Protein AF-A0A660XNX1-F1 (afdb_monomer_lite)

Foldseek 3Di:
DPDDDLVNLCVVVVHDFLLSLLLVLVLVVVQVVVCVVPNHDDQFQKEKEKLDDDSSLVNVCVRSNADCDPPQPTHHYYYHVVPDADDQKIWMWMDGPVVQWIKIKIFNRCLLPHDVVVVLLVVLVVCCVVPVVPHDPVSVVVSVVSGVVSSVCSNVCVCCVRGIDMDIDGSCVVCVVPHD

Sequence (180 aa):
MTEIRFDDVCAYLGHVCLCGAGGYRIATLVVDSLSKNYGLLERGEFVLVSSRDHTISGVIAYILGVSKRQDKEKSTYFIDNSIEAPRREYHYFIGSRETKTAFHVTYKKYNLIGHAAMDSLWKIEKQFDIDPASVHESDIKKYGKAMEKMVREVITGKRDSDLFEIKGVSYEDTFSKFIK

pLDDT: mean 90.93, std 8.98, range [49.53, 98.19]

Structure (mmCIF, N/CA/C/O backbone):
data_AF-A0A660XNX1-F1
#
_entry.id   AF-A0A660XNX1-F1
#
loop_
_atom_site.group_PDB
_atom_site.id
_atom_site.type_symbol
_atom_site.label_atom_id
_atom_site.label_alt_id
_atom_site.label_comp_id
_atom_site.label_asym_id
_atom_site.label_entity_id
_atom_site.label_seq_id
_atom_site.pdbx_PDB_ins_code
_atom_site.Cartn_x
_atom_site.Cartn_y
_atom_site.Cartn_z
_atom_site.occupancy
_atom_site.B_iso_or_equiv
_atom_site.auth_seq_id
_atom_site.auth_comp_id
_atom_site.auth_asym_id
_atom_site.auth_atom_id
_atom_site.pdbx_PDB_model_num
ATOM 1 N N . MET A 1 1 ? -20.851 -3.608 2.642 1.00 61.81 1 MET A N 1
ATOM 2 C CA . MET A 1 1 ? -19.949 -2.767 1.823 1.00 61.81 1 MET A CA 1
ATOM 3 C C . MET A 1 1 ? -19.865 -3.328 0.408 1.00 61.81 1 MET A C 1
ATOM 5 O O . MET A 1 1 ? -19.706 -4.535 0.274 1.00 61.81 1 MET A O 1
ATOM 9 N N . THR A 1 2 ? -19.984 -2.487 -0.627 1.00 65.50 2 THR A N 1
ATOM 10 C CA . THR A 1 2 ? -19.670 -2.894 -2.009 1.00 65.50 2 THR A CA 1
ATOM 11 C C . THR A 1 2 ? -18.190 -3.245 -2.086 1.00 65.50 2 THR A C 1
ATOM 13 O O . THR A 1 2 ? -17.347 -2.432 -1.708 1.00 65.50 2 THR A O 1
ATOM 16 N N . GLU A 1 3 ? -17.886 -4.463 -2.519 1.00 82.88 3 GLU A N 1
ATOM 17 C CA . GLU A 1 3 ? -16.51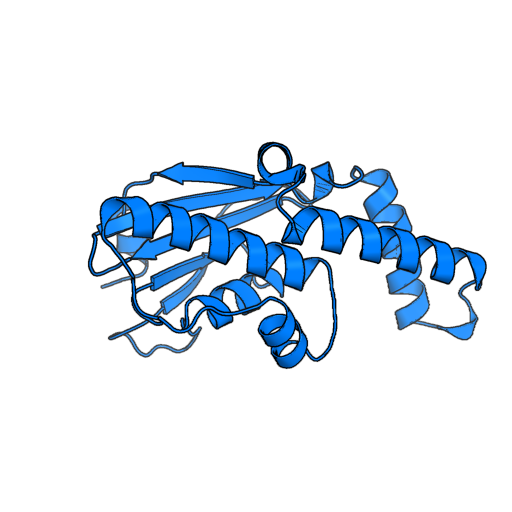7 -4.938 -2.689 1.00 82.88 3 GLU A CA 1
ATOM 18 C C . GLU A 1 3 ? -15.784 -4.053 -3.708 1.00 82.88 3 GLU A C 1
ATOM 20 O O . GLU A 1 3 ? -16.208 -3.952 -4.858 1.00 82.88 3 GLU A O 1
ATOM 25 N N . ILE A 1 4 ? -14.702 -3.396 -3.280 1.00 90.12 4 ILE A N 1
ATOM 26 C CA . ILE A 1 4 ? -13.832 -2.628 -4.177 1.00 90.12 4 ILE A CA 1
ATOM 27 C C . ILE A 1 4 ? -12.878 -3.599 -4.861 1.00 90.12 4 ILE A C 1
ATOM 29 O O . ILE A 1 4 ? -12.133 -4.326 -4.200 1.00 90.12 4 ILE A O 1
ATOM 33 N N . ARG A 1 5 ? -12.877 -3.590 -6.190 1.00 94.88 5 ARG A N 1
ATOM 34 C CA . ARG A 1 5 ? -11.976 -4.388 -7.018 1.00 94.88 5 ARG A CA 1
ATOM 35 C C . ARG A 1 5 ? -10.711 -3.606 -7.337 1.00 94.88 5 ARG A C 1
ATOM 37 O O . ARG A 1 5 ? -10.662 -2.381 -7.244 1.00 94.88 5 ARG A O 1
ATOM 44 N N . PHE A 1 6 ? -9.664 -4.317 -7.749 1.00 96.00 6 PHE A N 1
ATOM 45 C CA . PHE A 1 6 ? -8.426 -3.653 -8.155 1.00 96.00 6 PHE A CA 1
ATOM 46 C C . PHE A 1 6 ? -8.629 -2.729 -9.370 1.00 96.00 6 PHE A C 1
ATOM 48 O O . PHE A 1 6 ? -8.018 -1.666 -9.430 1.00 96.00 6 PHE A O 1
ATOM 55 N N . ASP A 1 7 ? -9.548 -3.067 -10.278 1.00 96.38 7 ASP A N 1
ATOM 56 C CA . ASP A 1 7 ? -9.885 -2.217 -11.427 1.00 96.38 7 ASP A CA 1
ATOM 57 C C . ASP A 1 7 ? -10.446 -0.849 -11.002 1.00 96.38 7 ASP A C 1
ATOM 59 O O . ASP A 1 7 ? -10.136 0.160 -11.635 1.00 96.38 7 ASP A O 1
ATOM 63 N N . ASP A 1 8 ? -11.180 -0.778 -9.885 1.00 96.88 8 ASP A N 1
ATOM 64 C CA . ASP A 1 8 ? -11.667 0.491 -9.328 1.00 96.88 8 ASP A CA 1
ATOM 65 C C . ASP A 1 8 ? -10.500 1.360 -8.831 1.00 96.88 8 ASP A C 1
ATOM 67 O O . ASP A 1 8 ? -10.490 2.579 -9.009 1.00 96.88 8 ASP A O 1
ATOM 71 N N . VAL A 1 9 ? -9.469 0.733 -8.250 1.00 97.00 9 VAL A N 1
ATOM 72 C CA . VAL A 1 9 ? -8.229 1.417 -7.849 1.00 97.00 9 VAL A CA 1
ATOM 73 C C . VAL A 1 9 ? -7.483 1.940 -9.073 1.00 97.00 9 VAL A C 1
ATOM 75 O O . VAL A 1 9 ? -6.988 3.067 -9.054 1.00 97.00 9 VAL A O 1
ATOM 78 N N . CYS A 1 10 ? -7.411 1.152 -10.145 1.00 96.56 10 CYS A N 1
ATOM 79 C CA . CYS A 1 10 ? -6.800 1.583 -11.399 1.00 96.56 10 CYS A CA 1
ATOM 80 C C . CYS A 1 10 ? -7.563 2.748 -12.032 1.00 96.56 10 CYS A C 1
ATOM 82 O O . CYS A 1 10 ? -6.929 3.698 -12.489 1.00 96.56 10 CYS A O 1
ATOM 84 N N . ALA A 1 11 ? -8.897 2.721 -12.005 1.00 96.88 11 ALA A N 1
ATOM 85 C CA . ALA A 1 11 ? -9.730 3.826 -12.466 1.00 96.88 11 ALA A CA 1
ATOM 86 C C . ALA A 1 11 ? -9.511 5.092 -11.622 1.00 96.88 11 ALA A C 1
ATOM 88 O O . ALA A 1 11 ? -9.338 6.175 -12.176 1.00 96.88 11 ALA A O 1
ATOM 89 N N . TYR A 1 12 ? -9.436 4.955 -10.294 1.00 95.75 12 TYR A N 1
ATOM 90 C CA . TYR A 1 12 ? -9.143 6.061 -9.380 1.00 95.75 12 TYR A CA 1
ATOM 91 C C . TYR A 1 12 ? -7.767 6.698 -9.637 1.00 95.75 12 TYR A C 1
ATOM 93 O O . TYR A 1 12 ? -7.638 7.920 -9.634 1.00 95.75 12 TYR A O 1
ATOM 101 N N . LEU A 1 13 ? -6.735 5.885 -9.872 1.00 95.62 13 LEU A N 1
ATOM 102 C CA . LEU A 1 13 ? -5.377 6.369 -10.145 1.00 95.62 13 LEU A CA 1
ATOM 103 C C . LEU A 1 13 ? -5.166 6.821 -11.598 1.00 95.62 13 LEU A C 1
ATOM 105 O O . LEU A 1 13 ? -4.178 7.497 -11.889 1.00 95.62 13 LEU A O 1
ATOM 109 N N . GLY A 1 14 ? -6.031 6.395 -12.518 1.00 96.44 14 GLY A N 1
ATOM 110 C CA . GLY A 1 14 ? -5.866 6.561 -13.963 1.00 96.44 14 GLY A CA 1
ATOM 111 C C . GLY A 1 14 ? -4.786 5.669 -14.592 1.00 96.44 14 GLY A C 1
ATOM 112 O O . GLY A 1 14 ? -4.490 5.823 -15.773 1.00 96.44 14 GLY A O 1
ATOM 113 N N . HIS A 1 15 ? -4.166 4.761 -13.831 1.00 93.25 15 HIS A N 1
ATOM 114 C CA . HIS A 1 15 ? -3.120 3.856 -14.316 1.00 93.25 15 HIS A CA 1
ATOM 115 C C . HIS A 1 15 ? -2.910 2.654 -13.377 1.00 93.25 15 HIS A C 1
ATOM 117 O O . HIS A 1 15 ? -3.322 2.655 -12.215 1.00 93.25 15 HIS A O 1
ATOM 123 N N . VAL A 1 16 ? -2.218 1.623 -13.873 1.00 93.56 16 VAL A N 1
ATOM 124 C CA . VAL A 1 16 ? -1.764 0.477 -13.071 1.00 93.56 16 VAL A CA 1
ATOM 125 C C . VAL A 1 16 ? -0.372 0.777 -12.518 1.00 93.56 16 VAL A C 1
ATOM 127 O O . VAL A 1 16 ? 0.556 1.034 -13.281 1.00 93.56 16 VAL A O 1
ATOM 130 N N . CYS A 1 17 ? -0.190 0.703 -11.200 1.00 93.44 17 CYS A N 1
ATOM 131 C CA . CYS A 1 17 ? 1.134 0.815 -10.58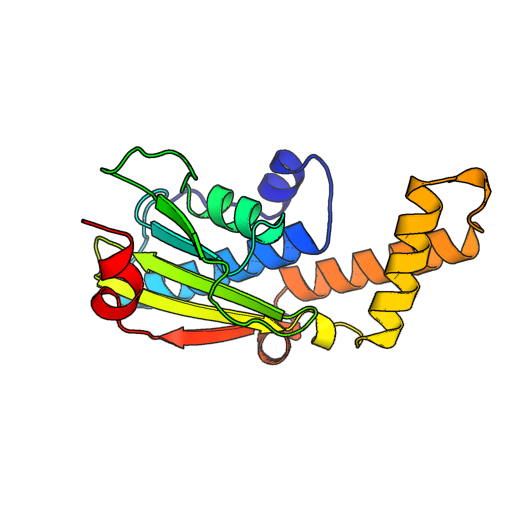9 1.00 93.44 17 CYS A CA 1
ATOM 132 C C . CYS A 1 17 ? 1.295 -0.080 -9.360 1.00 93.44 17 CYS A C 1
ATOM 134 O O . CYS A 1 17 ? 0.332 -0.478 -8.699 1.00 93.44 17 CYS A O 1
ATOM 136 N N . LEU A 1 18 ? 2.553 -0.347 -9.004 1.00 95.06 18 LEU A N 1
ATOM 137 C CA . LEU A 1 18 ? 2.905 -1.149 -7.831 1.00 95.06 18 LEU A CA 1
ATOM 138 C C . LEU A 1 18 ? 2.429 -0.516 -6.513 1.00 95.06 18 LEU A C 1
ATOM 140 O O . LEU A 1 18 ? 2.138 -1.219 -5.547 1.00 95.06 18 LEU A O 1
ATOM 144 N N . CYS A 1 19 ? 2.342 0.815 -6.462 1.00 95.06 19 CYS A N 1
ATOM 145 C CA . CYS A 1 19 ? 1.805 1.531 -5.309 1.00 95.06 19 CYS A CA 1
ATOM 146 C C . CYS A 1 19 ? 0.293 1.310 -5.160 1.00 95.06 19 CYS A C 1
ATOM 148 O O . CYS A 1 19 ? -0.173 1.092 -4.043 1.00 95.06 19 CYS A O 1
ATOM 150 N N . GLY A 1 20 ? -0.443 1.296 -6.276 1.00 97.12 20 GLY A N 1
ATOM 151 C CA . GLY A 1 20 ? -1.855 0.922 -6.317 1.00 97.12 20 GLY A CA 1
ATOM 152 C C . GLY A 1 20 ? -2.078 -0.494 -5.804 1.00 97.12 20 GLY A C 1
ATOM 153 O O . GLY A 1 20 ? -2.877 -0.698 -4.896 1.00 97.12 20 GLY A O 1
ATOM 154 N N . ALA A 1 21 ? -1.301 -1.454 -6.312 1.00 97.44 21 ALA A N 1
ATOM 155 C CA . ALA A 1 21 ? -1.376 -2.850 -5.877 1.00 97.44 21 ALA A CA 1
ATOM 156 C C . ALA A 1 21 ? -1.100 -3.012 -4.373 1.00 97.44 21 ALA A C 1
ATOM 158 O O . ALA A 1 21 ? -1.842 -3.701 -3.678 1.00 97.44 21 ALA A O 1
ATOM 159 N N . GLY A 1 22 ? -0.062 -2.341 -3.859 1.00 97.50 22 GLY A N 1
ATOM 160 C CA . GLY A 1 22 ? 0.274 -2.371 -2.436 1.00 97.50 22 GLY A CA 1
ATOM 161 C C . GLY A 1 22 ? -0.838 -1.798 -1.558 1.00 97.50 22 GLY A C 1
ATOM 162 O O . GLY A 1 22 ? -1.226 -2.429 -0.582 1.00 97.50 22 GLY A O 1
ATOM 163 N N . GLY A 1 23 ? -1.383 -0.633 -1.922 1.00 97.69 23 GLY A N 1
ATOM 164 C CA . GLY A 1 23 ? -2.477 -0.011 -1.168 1.00 97.69 23 GLY A CA 1
ATOM 165 C C . GLY A 1 23 ? -3.748 -0.854 -1.188 1.00 97.69 23 GLY A C 1
ATOM 166 O O . GLY A 1 23 ? -4.375 -1.033 -0.146 1.00 97.69 23 GLY A O 1
ATOM 167 N N . TYR A 1 24 ? -4.069 -1.432 -2.350 1.00 97.94 24 TYR A N 1
ATOM 168 C CA . TYR A 1 24 ? -5.169 -2.376 -2.504 1.00 97.94 24 TYR A CA 1
ATOM 169 C C . TYR A 1 24 ? -5.025 -3.563 -1.558 1.00 97.94 24 TYR A C 1
ATOM 171 O O . TYR A 1 24 ? -5.897 -3.792 -0.723 1.00 97.94 24 TYR A O 1
ATOM 179 N N . ARG A 1 25 ? -3.883 -4.260 -1.616 1.00 97.50 25 ARG A N 1
ATOM 180 C CA . ARG A 1 25 ? -3.672 -5.461 -0.806 1.00 97.50 25 ARG A CA 1
ATOM 181 C C . ARG A 1 25 ? -3.683 -5.166 0.692 1.00 97.50 25 ARG A C 1
ATOM 183 O O . ARG A 1 25 ? -4.294 -5.922 1.437 1.00 97.50 25 ARG A O 1
ATOM 190 N N . ILE A 1 26 ? -3.073 -4.059 1.130 1.00 97.69 26 ILE A N 1
ATOM 191 C CA . ILE A 1 26 ? -3.090 -3.634 2.541 1.00 97.69 26 ILE A CA 1
ATOM 192 C C . ILE A 1 26 ? -4.526 -3.429 3.030 1.00 97.69 26 ILE A C 1
ATOM 194 O O . ILE A 1 26 ? -4.892 -3.956 4.078 1.00 97.69 26 ILE A O 1
ATOM 198 N N . ALA A 1 27 ? -5.340 -2.685 2.275 1.00 96.06 27 ALA A N 1
ATOM 199 C CA . ALA A 1 27 ? -6.720 -2.418 2.660 1.00 96.06 27 ALA A CA 1
ATOM 200 C C . ALA A 1 27 ? -7.544 -3.713 2.721 1.00 96.06 27 ALA A C 1
ATOM 202 O O . ALA A 1 27 ? -8.222 -3.941 3.720 1.00 96.06 27 ALA A O 1
ATOM 203 N N . THR A 1 28 ? -7.426 -4.588 1.716 1.00 95.00 28 THR A N 1
ATOM 204 C CA . THR A 1 28 ? -8.101 -5.895 1.702 1.00 95.00 28 THR A CA 1
ATOM 205 C C . THR A 1 28 ? -7.716 -6.740 2.914 1.00 95.00 28 THR A C 1
ATOM 207 O O . THR A 1 28 ? -8.593 -7.195 3.638 1.00 95.00 28 THR A O 1
ATOM 210 N N . LEU A 1 29 ? -6.418 -6.892 3.198 1.00 95.38 29 LEU A N 1
ATOM 211 C CA . LEU A 1 29 ? -5.955 -7.720 4.313 1.00 95.38 29 LEU A CA 1
ATOM 212 C C . LEU A 1 29 ? -6.455 -7.219 5.675 1.00 95.38 29 LEU A C 1
ATOM 214 O O . LEU A 1 29 ? -6.787 -8.026 6.548 1.00 95.38 29 LEU A O 1
ATOM 218 N N . VAL A 1 30 ? -6.515 -5.900 5.877 1.00 94.44 30 VAL A N 1
ATOM 219 C CA . VAL A 1 30 ? -7.019 -5.329 7.133 1.00 94.44 30 VAL A CA 1
ATOM 220 C C . VAL A 1 30 ? -8.533 -5.449 7.240 1.00 94.44 30 VAL A C 1
ATOM 222 O O . VAL A 1 30 ? -9.020 -5.837 8.301 1.00 94.44 30 VAL A O 1
ATOM 225 N N . VAL A 1 31 ? -9.273 -5.163 6.166 1.00 92.06 31 VAL A N 1
ATOM 226 C CA . VAL A 1 31 ? -10.732 -5.346 6.137 1.00 92.06 31 VAL A CA 1
ATOM 227 C C . VAL A 1 31 ? -11.080 -6.805 6.424 1.00 92.06 31 VAL A C 1
ATOM 229 O O . VAL A 1 31 ? -11.870 -7.058 7.325 1.00 92.06 31 VAL A O 1
ATOM 232 N N . ASP A 1 32 ? -10.422 -7.762 5.767 1.00 91.19 32 ASP A N 1
ATOM 233 C CA . ASP A 1 32 ? -10.623 -9.193 6.015 1.00 91.19 32 ASP A CA 1
ATOM 234 C C . ASP A 1 32 ? -10.325 -9.566 7.475 1.00 91.19 32 ASP A C 1
ATOM 236 O O . ASP A 1 32 ? -11.038 -10.364 8.085 1.00 91.19 32 ASP A O 1
ATOM 240 N N . SER A 1 33 ? -9.273 -8.987 8.060 1.00 91.38 33 SER A N 1
ATOM 241 C CA . SER A 1 33 ? -8.894 -9.246 9.454 1.00 91.38 33 SER A CA 1
ATOM 242 C C . SER A 1 33 ? -9.911 -8.687 10.450 1.00 91.38 33 SER A C 1
ATOM 244 O O . SER A 1 33 ? -10.223 -9.351 11.437 1.00 91.38 33 SER A O 1
ATOM 246 N N . LEU A 1 34 ? -10.456 -7.496 10.193 1.00 86.88 34 LEU A N 1
ATOM 247 C CA . LEU A 1 34 ? -11.501 -6.894 11.020 1.00 86.88 34 LEU A CA 1
ATOM 248 C C . LEU A 1 34 ? -12.835 -7.636 10.859 1.00 86.88 34 LEU A C 1
ATOM 250 O O . LEU A 1 34 ? -13.496 -7.961 11.848 1.00 86.88 34 LEU A O 1
ATOM 254 N N . SER A 1 35 ? -13.209 -7.971 9.624 1.00 85.31 35 SER A N 1
ATOM 255 C CA . SER A 1 35 ? -14.508 -8.566 9.325 1.00 85.31 35 SER A CA 1
ATOM 256 C C . SER A 1 35 ? -14.678 -9.996 9.821 1.00 85.31 35 SER A C 1
ATOM 258 O O . SER A 1 35 ? -15.804 -10.394 10.116 1.00 85.31 35 SER A O 1
ATOM 260 N N . LYS A 1 36 ? -13.586 -10.750 10.007 1.00 84.81 36 LYS A N 1
ATOM 261 C CA . LYS A 1 36 ? -13.631 -12.084 10.635 1.00 84.81 36 LYS A CA 1
ATOM 262 C C . LYS A 1 36 ? -14.272 -12.082 12.025 1.00 84.81 36 LYS A C 1
ATOM 264 O O . LYS A 1 36 ? -14.892 -13.073 12.391 1.00 84.81 36 LYS A O 1
ATOM 269 N N . ASN A 1 37 ? -14.124 -10.991 12.779 1.00 79.19 37 ASN A N 1
ATOM 270 C CA . ASN A 1 37 ? -14.553 -10.922 14.177 1.00 79.19 37 ASN A CA 1
ATOM 271 C C . ASN A 1 37 ? -15.810 -10.068 14.392 1.00 79.19 37 ASN A C 1
ATOM 273 O O . ASN A 1 37 ? -16.527 -10.290 15.362 1.00 79.19 37 ASN A O 1
ATOM 277 N N . TYR A 1 38 ? -16.079 -9.105 13.505 1.00 80.44 38 TYR A N 1
ATOM 278 C CA . TYR A 1 38 ? -17.111 -8.082 13.726 1.00 80.44 38 TYR A CA 1
ATOM 279 C C . TYR A 1 38 ? -18.122 -7.948 12.579 1.00 80.44 38 TYR A C 1
ATOM 281 O O . TYR A 1 38 ? -19.011 -7.104 12.640 1.00 80.44 38 TYR A O 1
ATOM 289 N N . GLY A 1 39 ? -18.020 -8.784 11.541 1.00 81.88 39 GLY A N 1
ATOM 290 C CA . GLY A 1 39 ? -18.883 -8.703 10.365 1.00 81.88 39 GLY A CA 1
ATOM 291 C C . GLY A 1 39 ? -18.446 -7.630 9.362 1.00 81.88 39 GLY A C 1
ATOM 292 O O . GLY A 1 39 ? -17.315 -7.143 9.370 1.00 81.88 39 GLY A O 1
ATOM 293 N N . LEU A 1 40 ? -19.326 -7.306 8.419 1.00 80.19 40 LEU A N 1
ATOM 294 C CA . LEU A 1 40 ? -19.029 -6.351 7.351 1.00 80.19 40 LEU A CA 1
ATOM 295 C C . LEU A 1 40 ? -18.984 -4.923 7.907 1.00 80.19 40 LEU A C 1
ATOM 297 O O . LEU A 1 40 ? -20.019 -4.384 8.276 1.00 80.19 40 LEU A O 1
ATOM 301 N N . LEU A 1 41 ? -17.795 -4.319 7.904 1.00 81.38 41 LEU A N 1
ATOM 302 C CA . LEU A 1 41 ? -17.607 -2.903 8.222 1.00 81.38 41 LEU A CA 1
ATOM 303 C C . LEU A 1 41 ? -17.958 -2.020 7.020 1.00 81.38 41 LEU A C 1
ATOM 305 O O . LEU A 1 41 ? -17.771 -2.422 5.862 1.00 81.38 41 LEU A O 1
ATOM 309 N N . GLU A 1 42 ? -18.449 -0.813 7.284 1.00 83.44 42 GLU A N 1
ATOM 310 C CA . GLU A 1 42 ? -18.787 0.161 6.252 1.00 83.44 42 GLU A CA 1
ATOM 311 C C . GLU A 1 42 ? -17.617 1.089 5.916 1.00 83.44 42 GLU A C 1
ATOM 313 O O . GLU A 1 42 ? -16.737 1.397 6.724 1.00 83.44 42 GLU A O 1
ATOM 318 N N . ARG A 1 43 ? -17.605 1.570 4.668 1.00 85.00 43 ARG A N 1
ATOM 319 C CA . ARG A 1 43 ? -16.659 2.606 4.243 1.00 85.00 43 ARG A CA 1
ATOM 320 C C . ARG A 1 43 ? -16.871 3.849 5.106 1.00 85.00 43 ARG A C 1
ATOM 322 O O . ARG A 1 43 ? -17.999 4.284 5.299 1.00 85.00 43 ARG A O 1
ATOM 329 N N . GLY A 1 44 ? -15.776 4.440 5.564 1.00 83.06 44 GLY A N 1
ATOM 330 C CA . GLY A 1 44 ? -15.782 5.623 6.419 1.00 83.06 44 GLY A CA 1
ATOM 331 C C . GLY A 1 44 ? -15.756 5.342 7.927 1.00 83.06 44 GLY A C 1
ATOM 332 O O . GLY A 1 44 ? -15.457 6.228 8.725 1.00 83.06 44 GLY A O 1
ATOM 333 N N . GLU A 1 45 ? -15.944 4.093 8.352 1.00 86.56 45 GLU A N 1
ATOM 334 C CA . GLU A 1 45 ? -15.852 3.717 9.775 1.00 86.56 45 GLU A CA 1
ATOM 335 C C . GLU A 1 45 ? -14.404 3.574 10.273 1.00 86.56 45 GLU A C 1
ATOM 337 O O . GLU A 1 45 ? -14.142 3.247 11.436 1.00 86.56 45 GLU A O 1
ATOM 342 N N . PHE A 1 46 ? -13.442 3.835 9.387 1.00 91.38 46 PHE A N 1
ATOM 343 C CA . PHE A 1 46 ? -12.031 3.601 9.625 1.00 91.38 46 PHE A CA 1
ATOM 344 C C . PHE A 1 46 ? -11.268 4.864 10.023 1.00 91.38 46 PHE A C 1
ATOM 346 O O . PHE A 1 46 ? -11.632 6.006 9.728 1.00 91.38 46 PHE A O 1
ATOM 353 N N . VAL A 1 47 ? -10.124 4.624 10.644 1.00 92.88 47 VAL A N 1
ATOM 354 C CA . VAL A 1 47 ? -9.077 5.606 10.891 1.00 92.88 47 VAL A CA 1
ATOM 355 C C . VAL A 1 47 ? -7.806 5.068 10.261 1.00 92.88 47 VAL A C 1
ATOM 357 O O . VAL A 1 47 ? -7.469 3.903 10.457 1.00 92.88 47 VAL A O 1
ATOM 360 N N . LEU A 1 48 ? -7.109 5.913 9.508 1.00 95.12 48 LEU A N 1
ATOM 361 C CA . LEU A 1 48 ? -5.829 5.594 8.887 1.00 95.12 48 LEU A CA 1
ATOM 362 C C . LEU A 1 48 ? -4.767 6.563 9.400 1.00 95.12 48 LEU A C 1
ATOM 364 O O . LEU A 1 48 ? -4.915 7.773 9.267 1.00 95.12 48 LEU A O 1
ATOM 368 N N . VAL A 1 49 ? -3.656 6.041 9.904 1.00 95.38 49 VAL A N 1
ATOM 369 C CA . VAL A 1 49 ? -2.419 6.799 10.115 1.00 95.38 49 VAL A CA 1
ATOM 370 C C . VAL A 1 49 ? -1.348 6.187 9.225 1.00 95.38 49 VAL A C 1
ATOM 372 O O . VAL A 1 49 ? -1.137 4.976 9.234 1.00 95.38 49 VAL A O 1
ATOM 375 N N . SER A 1 50 ? -0.673 7.018 8.441 1.00 95.50 50 SER A N 1
ATOM 376 C CA . SER A 1 50 ? 0.434 6.600 7.580 1.00 95.50 50 SER A CA 1
ATOM 377 C C . SER A 1 50 ? 1.732 7.245 8.035 1.00 95.50 50 SER A C 1
ATOM 379 O O . SER A 1 50 ? 1.744 8.441 8.327 1.00 95.50 50 SER A O 1
ATOM 381 N N . SER A 1 51 ? 2.839 6.502 7.993 1.00 94.12 51 SER A N 1
ATOM 382 C CA . SER A 1 51 ? 4.165 7.071 8.266 1.00 94.12 51 SER A CA 1
ATOM 383 C C . SER A 1 51 ? 4.622 8.100 7.229 1.00 94.12 51 SER A C 1
ATOM 385 O O . SER A 1 51 ? 5.542 8.870 7.484 1.00 94.12 51 SER A O 1
ATOM 387 N N . ARG A 1 52 ? 4.021 8.098 6.028 1.00 91.62 52 ARG A N 1
ATOM 388 C CA . ARG A 1 52 ? 4.390 8.990 4.914 1.00 91.62 52 ARG A CA 1
ATOM 389 C C . ARG A 1 52 ? 3.190 9.389 4.062 1.00 91.62 52 ARG A C 1
ATOM 391 O O . ARG A 1 52 ? 2.230 8.620 3.921 1.00 91.62 52 ARG A O 1
ATOM 398 N N . ASP A 1 53 ? 3.278 10.552 3.425 1.00 90.88 53 ASP A N 1
ATOM 399 C CA . ASP A 1 53 ? 2.381 10.912 2.326 1.00 90.88 53 ASP A CA 1
ATOM 400 C C . ASP A 1 53 ? 2.851 10.234 1.032 1.00 90.88 53 ASP A C 1
ATOM 402 O O . ASP A 1 53 ? 3.940 10.513 0.531 1.00 90.88 53 ASP A O 1
ATOM 406 N N . HIS A 1 54 ? 2.082 9.269 0.532 1.00 92.06 54 HIS A N 1
ATOM 407 C CA . HIS A 1 54 ? 2.473 8.449 -0.613 1.00 92.06 54 HIS A CA 1
ATOM 408 C C . HIS A 1 54 ? 1.236 7.887 -1.323 1.00 92.06 54 HIS A C 1
ATOM 410 O O . HIS A 1 54 ? 0.193 7.694 -0.698 1.00 92.06 54 HIS A O 1
ATOM 416 N N . THR A 1 55 ? 1.357 7.540 -2.610 1.00 94.44 55 THR A N 1
ATOM 417 C CA . THR A 1 55 ? 0.256 6.983 -3.425 1.00 94.44 55 THR A CA 1
ATOM 418 C C . THR A 1 55 ? -0.423 5.781 -2.764 1.00 94.44 55 THR A C 1
ATOM 420 O O . THR A 1 55 ? -1.643 5.670 -2.801 1.00 94.44 55 THR A O 1
ATOM 423 N N . ILE A 1 56 ? 0.353 4.915 -2.099 1.00 96.56 56 ILE A N 1
ATOM 424 C CA . ILE A 1 56 ? -0.172 3.761 -1.341 1.00 96.56 56 ILE A CA 1
ATOM 425 C C . ILE A 1 56 ? -1.198 4.223 -0.294 1.00 96.56 56 ILE A C 1
ATOM 427 O O . ILE A 1 56 ? -2.293 3.674 -0.219 1.00 96.56 56 ILE A O 1
ATOM 431 N N . SER A 1 57 ? -0.870 5.260 0.477 1.00 94.94 57 SER A N 1
ATOM 432 C CA . SER A 1 57 ? -1.720 5.806 1.537 1.00 94.94 57 SER A CA 1
ATOM 433 C C . SER A 1 57 ? -3.017 6.390 0.974 1.00 94.94 57 SER A C 1
ATOM 435 O O . SER A 1 57 ? -4.083 6.181 1.541 1.00 94.94 57 SER A O 1
ATOM 437 N N . GLY A 1 58 ? -2.940 7.068 -0.178 1.00 94.81 58 GLY A N 1
ATOM 438 C CA . GLY A 1 58 ? -4.115 7.580 -0.887 1.00 94.81 58 GLY A CA 1
ATOM 439 C C . GLY A 1 58 ? -5.044 6.474 -1.395 1.00 94.81 58 GLY A C 1
ATOM 440 O O . GLY A 1 58 ? -6.259 6.629 -1.347 1.00 94.81 58 GLY A O 1
ATOM 441 N N . VAL A 1 59 ? -4.489 5.343 -1.833 1.00 96.94 59 VAL A N 1
ATOM 442 C CA . VAL A 1 59 ? -5.268 4.173 -2.272 1.00 96.94 59 VAL A CA 1
ATOM 443 C C . VAL A 1 59 ? -5.947 3.485 -1.094 1.00 96.94 59 VAL A C 1
ATOM 445 O O . VAL A 1 59 ? -7.134 3.185 -1.176 1.00 96.94 59 VAL A O 1
ATOM 448 N N . ILE A 1 60 ? -5.232 3.285 0.018 1.00 96.75 60 ILE A N 1
ATOM 449 C CA . ILE A 1 60 ? -5.835 2.749 1.248 1.00 96.75 60 ILE A CA 1
ATOM 450 C C . ILE A 1 60 ? -6.978 3.667 1.687 1.00 96.75 60 ILE A C 1
ATOM 452 O O . ILE A 1 60 ? -8.082 3.194 1.943 1.00 96.75 60 ILE A O 1
ATOM 456 N N . ALA A 1 61 ? -6.740 4.981 1.703 1.00 94.38 61 ALA A N 1
ATOM 457 C CA . ALA A 1 61 ? -7.754 5.959 2.067 1.00 94.38 61 ALA A CA 1
ATOM 458 C C . ALA A 1 61 ? -8.999 5.871 1.170 1.00 94.38 61 ALA A C 1
ATOM 460 O O . ALA A 1 61 ? -10.120 5.798 1.673 1.00 94.38 61 ALA A O 1
ATOM 461 N N . TYR A 1 62 ? -8.797 5.789 -0.148 1.00 94.12 62 TYR A N 1
ATOM 462 C CA . TYR A 1 62 ? -9.867 5.599 -1.124 1.00 94.12 62 TYR A CA 1
ATOM 463 C C . TYR A 1 62 ? -10.675 4.319 -0.873 1.00 94.12 62 TYR A C 1
ATOM 465 O O . TYR A 1 62 ? -11.902 4.368 -0.912 1.00 94.12 62 TYR A O 1
ATOM 473 N N . ILE A 1 63 ? -10.032 3.183 -0.593 1.00 94.38 63 ILE A N 1
ATOM 474 C CA . ILE A 1 63 ? -10.729 1.904 -0.366 1.00 94.38 63 ILE A CA 1
ATOM 475 C C . ILE A 1 63 ? -11.505 1.923 0.951 1.00 94.38 63 ILE A C 1
ATOM 477 O O . ILE A 1 63 ? -12.660 1.505 0.989 1.00 94.38 63 ILE A O 1
ATOM 481 N N . LEU A 1 64 ? -10.897 2.454 2.012 1.00 93.00 64 LEU A N 1
ATOM 482 C CA . LEU A 1 64 ? -11.526 2.555 3.328 1.00 93.00 64 LEU A CA 1
ATOM 483 C C . LEU A 1 64 ? -12.580 3.669 3.401 1.00 93.00 64 LEU A C 1
ATOM 485 O O . LEU A 1 64 ? -13.311 3.751 4.382 1.00 93.00 64 LEU A O 1
ATOM 489 N N . GLY A 1 65 ? -12.666 4.537 2.389 1.00 91.12 65 GLY A N 1
ATOM 490 C CA . GLY A 1 65 ? -13.560 5.695 2.398 1.00 91.12 65 GLY A CA 1
ATOM 491 C C . GLY A 1 65 ? -13.169 6.759 3.425 1.00 91.12 65 GLY A C 1
ATOM 492 O O . GLY A 1 65 ? -14.033 7.496 3.885 1.00 91.12 65 GLY A O 1
ATOM 493 N N . VAL A 1 66 ? -11.888 6.844 3.796 1.00 90.19 66 VAL A N 1
ATOM 494 C CA . VAL A 1 66 ? -11.377 7.879 4.706 1.00 90.19 66 VAL A CA 1
ATOM 495 C C . VAL A 1 66 ? -10.772 9.035 3.921 1.00 90.19 66 VAL A C 1
ATOM 497 O O . VAL A 1 66 ? -10.245 8.856 2.823 1.00 90.19 66 VAL A O 1
ATOM 500 N N . SER A 1 67 ? -10.826 10.242 4.483 1.00 84.44 67 SER A N 1
ATOM 501 C CA . SER A 1 67 ? -10.303 11.439 3.825 1.00 84.44 67 SER A CA 1
ATOM 502 C C . SER A 1 67 ? -9.267 12.152 4.692 1.00 84.44 67 SER A C 1
ATOM 504 O O . SER A 1 67 ? -9.275 12.034 5.917 1.00 84.44 67 SER A O 1
ATOM 506 N N . LYS A 1 68 ? -8.373 12.920 4.053 1.00 74.00 68 LYS A N 1
ATOM 507 C CA . LYS A 1 68 ? -7.453 13.833 4.759 1.00 74.00 68 LYS A CA 1
ATOM 508 C C . LYS A 1 68 ? -8.183 15.040 5.377 1.00 74.00 68 LYS A C 1
ATOM 510 O O . LYS A 1 68 ? -7.563 15.800 6.116 1.00 74.00 68 LYS A O 1
ATOM 515 N N . ARG A 1 69 ? -9.451 15.294 5.015 1.00 62.59 69 ARG A N 1
ATOM 516 C CA . ARG A 1 69 ? -10.176 16.503 5.434 1.00 62.59 69 ARG A CA 1
ATOM 517 C C . ARG A 1 69 ? -10.626 16.391 6.890 1.00 62.59 69 ARG A C 1
ATOM 519 O O . ARG A 1 69 ? -10.988 15.321 7.362 1.00 62.59 69 ARG A O 1
ATOM 526 N N . GLN A 1 70 ? -10.612 17.537 7.569 1.00 49.53 70 GLN A N 1
ATOM 527 C CA . GLN A 1 70 ? -10.950 17.749 8.980 1.00 49.53 70 GLN A CA 1
ATOM 528 C C . GLN A 1 70 ? -12.448 17.573 9.307 1.00 49.53 70 GLN A C 1
ATOM 530 O O . GLN A 1 70 ? -12.942 18.239 10.216 1.00 49.53 70 GLN A O 1
ATOM 535 N N . ASP A 1 71 ? -13.187 16.705 8.610 1.00 50.62 71 ASP A N 1
ATOM 536 C CA . ASP A 1 71 ? -14.505 16.307 9.109 1.00 50.62 71 ASP A CA 1
ATOM 537 C C . ASP A 1 71 ? -14.285 15.338 10.270 1.00 50.62 71 ASP A C 1
ATOM 539 O O . ASP A 1 71 ? -14.016 14.148 10.107 1.00 50.62 71 ASP A O 1
ATOM 543 N N . LYS A 1 72 ? -14.294 15.902 11.481 1.00 52.69 72 LYS A N 1
ATOM 544 C CA . LYS A 1 72 ? -13.966 15.205 12.734 1.00 52.69 72 LYS A CA 1
ATOM 545 C C . LYS A 1 72 ? -14.884 14.013 13.008 1.00 52.69 72 LYS A C 1
ATOM 547 O O . LYS A 1 72 ? -14.489 13.081 13.716 1.00 52.69 72 LYS A O 1
ATOM 552 N N . GLU A 1 73 ? -16.092 14.040 12.455 1.00 56.84 73 GLU A N 1
ATOM 553 C CA . GLU A 1 73 ? -17.157 13.137 12.867 1.00 56.84 73 GLU A CA 1
ATOM 554 C C . GLU A 1 73 ? -17.031 11.741 12.258 1.00 56.84 73 GLU A C 1
ATOM 556 O O . GLU A 1 73 ? -17.291 10.772 12.968 1.00 56.84 73 GLU A O 1
ATOM 561 N N . LYS A 1 74 ? -16.574 11.584 11.006 1.00 58.44 74 LYS A N 1
ATOM 562 C CA . LYS A 1 74 ? -16.515 10.264 10.353 1.00 58.44 74 LYS A CA 1
ATOM 563 C C . LYS A 1 74 ? -15.360 10.189 9.357 1.00 58.44 74 LYS A C 1
ATOM 565 O O . LYS A 1 74 ? -15.316 10.961 8.405 1.00 58.44 74 LYS A O 1
ATOM 570 N N . SER A 1 75 ? -14.492 9.189 9.512 1.00 63.78 75 SER A N 1
ATOM 571 C CA . SER A 1 75 ? -13.430 8.817 8.558 1.00 63.78 75 SER A CA 1
ATOM 572 C C . SER A 1 75 ? -12.227 9.766 8.498 1.00 63.78 75 SER A C 1
ATOM 574 O O . SER A 1 75 ? -12.225 10.751 7.759 1.00 63.78 75 SER A O 1
ATOM 576 N N . THR A 1 76 ? -11.146 9.438 9.212 1.00 85.31 76 THR A N 1
ATOM 577 C CA . THR A 1 76 ? -9.972 10.325 9.273 1.00 85.31 76 THR A CA 1
ATOM 578 C C . THR A 1 76 ? -8.690 9.643 8.818 1.00 85.31 76 THR A C 1
ATOM 580 O O . THR A 1 76 ? -8.336 8.566 9.297 1.00 85.31 76 THR A O 1
ATOM 583 N N . TYR A 1 77 ? -7.988 10.297 7.894 1.00 91.31 77 TYR A N 1
ATOM 584 C CA . TYR A 1 77 ? -6.652 9.929 7.444 1.00 91.31 77 TYR A CA 1
ATOM 585 C C . TYR A 1 77 ? -5.624 10.963 7.927 1.00 91.31 77 TYR A C 1
ATOM 587 O O . TYR A 1 77 ? -5.685 12.136 7.561 1.00 91.31 77 TYR A O 1
ATOM 595 N N . PHE A 1 78 ? -4.649 10.503 8.710 1.00 92.06 78 PHE A N 1
ATOM 596 C CA . PHE A 1 78 ? -3.531 11.279 9.232 1.00 92.06 78 PHE A CA 1
ATOM 597 C C . PHE A 1 78 ? -2.188 10.824 8.654 1.00 92.06 78 PHE A C 1
ATOM 599 O O . PHE A 1 78 ? -1.981 9.653 8.323 1.00 92.06 78 PHE A O 1
ATOM 606 N N . ILE A 1 79 ? -1.240 11.756 8.594 1.00 91.88 79 ILE A N 1
ATOM 607 C CA . ILE A 1 79 ? 0.162 11.476 8.285 1.00 91.88 79 ILE A CA 1
ATOM 608 C C . ILE A 1 79 ? 0.980 11.786 9.535 1.00 91.88 79 ILE A C 1
ATOM 610 O O . ILE A 1 79 ? 0.887 12.889 10.070 1.00 91.88 79 ILE A O 1
ATOM 614 N N . ASP A 1 80 ? 1.780 10.823 9.981 1.00 92.50 80 ASP A N 1
ATOM 615 C CA . ASP A 1 80 ? 2.677 10.977 11.119 1.00 92.50 80 ASP A CA 1
ATOM 616 C C . ASP A 1 80 ? 4.109 10.638 10.703 1.00 92.50 80 ASP A C 1
ATOM 618 O O . ASP A 1 80 ? 4.548 9.488 10.730 1.00 92.50 80 ASP A O 1
ATOM 622 N N . ASN A 1 81 ? 4.842 11.686 10.325 1.00 90.19 81 ASN A N 1
ATOM 623 C CA . ASN A 1 81 ? 6.233 11.586 9.891 1.00 90.19 81 ASN A CA 1
ATOM 624 C C . ASN A 1 81 ? 7.198 11.230 11.039 1.00 90.19 81 ASN A C 1
ATOM 626 O O . ASN A 1 81 ? 8.382 11.041 10.774 1.00 90.19 81 ASN A O 1
ATOM 630 N N . SER A 1 82 ? 6.732 11.159 12.296 1.00 91.94 82 SER A N 1
ATOM 631 C CA . SER A 1 82 ? 7.564 10.692 13.414 1.00 91.94 82 SER A CA 1
ATOM 632 C C . SER A 1 82 ? 7.686 9.166 13.472 1.00 91.94 82 SER A C 1
ATOM 634 O O . SER A 1 82 ? 8.565 8.651 14.159 1.00 91.94 82 SER A O 1
ATOM 636 N N . ILE A 1 83 ? 6.840 8.434 12.736 1.00 91.88 83 ILE A N 1
ATOM 637 C CA . ILE A 1 83 ? 6.933 6.979 12.626 1.00 91.88 83 ILE A CA 1
ATOM 638 C C . ILE A 1 83 ? 8.161 6.635 11.785 1.00 91.88 83 ILE A C 1
ATOM 640 O O . ILE A 1 83 ? 8.172 6.809 10.561 1.00 91.88 83 ILE A O 1
ATOM 644 N N . GLU A 1 84 ? 9.191 6.114 12.443 1.00 91.06 84 GLU A N 1
ATOM 645 C CA . GLU A 1 84 ? 10.385 5.638 11.763 1.00 91.06 84 GLU A CA 1
ATOM 646 C C . GLU A 1 84 ? 10.028 4.454 10.860 1.00 91.06 84 GLU A C 1
ATOM 648 O O . GLU A 1 84 ? 9.427 3.467 11.282 1.00 91.06 84 GLU A O 1
ATOM 653 N N . ALA A 1 85 ? 10.382 4.575 9.585 1.00 89.31 85 ALA A N 1
ATOM 654 C CA . ALA A 1 85 ? 10.193 3.527 8.602 1.00 89.31 85 ALA A CA 1
ATOM 655 C C . ALA A 1 85 ? 11.484 3.406 7.793 1.00 89.31 85 ALA A C 1
ATOM 657 O O . ALA A 1 85 ? 11.929 4.412 7.222 1.00 89.31 85 ALA A O 1
ATOM 658 N N . PRO A 1 86 ? 12.081 2.210 7.687 1.00 90.75 86 PRO A N 1
ATOM 659 C CA . PRO A 1 86 ? 13.234 1.987 6.833 1.00 90.75 86 PRO A CA 1
ATOM 660 C C . PRO A 1 86 ? 12.981 2.349 5.362 1.00 90.75 86 PRO A C 1
ATOM 662 O O . PRO A 1 86 ? 11.869 2.624 4.886 1.00 90.75 86 PRO A O 1
ATOM 665 N N . ARG A 1 87 ? 14.055 2.362 4.577 1.00 88.50 87 ARG A N 1
ATOM 666 C CA . ARG A 1 87 ? 13.961 2.615 3.138 1.00 88.50 87 ARG A CA 1
ATOM 667 C C . ARG A 1 87 ? 13.124 1.521 2.463 1.00 88.50 87 ARG A C 1
ATOM 669 O O . ARG A 1 87 ? 13.469 0.351 2.550 1.00 88.50 87 ARG A O 1
ATOM 676 N N . ARG A 1 88 ? 12.100 1.918 1.690 1.00 89.25 88 ARG A N 1
ATOM 677 C CA . ARG A 1 88 ? 11.143 1.006 1.013 1.00 89.25 88 ARG A CA 1
ATOM 678 C C . ARG A 1 88 ? 10.351 0.117 1.976 1.00 89.25 88 ARG A C 1
ATOM 680 O O . ARG A 1 88 ? 9.827 -0.913 1.561 1.00 89.25 88 ARG A O 1
ATOM 687 N N . GLU A 1 89 ? 10.247 0.534 3.225 1.00 94.62 89 GLU A N 1
ATOM 688 C CA . GLU A 1 89 ? 9.294 0.004 4.183 1.00 94.62 89 GLU A CA 1
ATOM 689 C C . GLU A 1 89 ? 8.256 1.089 4.471 1.00 94.62 89 GLU A C 1
ATOM 691 O O . GLU A 1 89 ? 8.574 2.283 4.467 1.00 94.62 89 GLU A O 1
ATOM 696 N N . TYR A 1 90 ? 7.003 0.684 4.644 1.00 95.75 90 TYR A N 1
ATOM 697 C CA . TYR A 1 90 ? 5.889 1.593 4.888 1.00 95.75 90 TYR A CA 1
ATOM 698 C C . TYR A 1 90 ? 5.067 1.075 6.060 1.00 95.75 90 TYR A C 1
ATOM 700 O O . TYR A 1 90 ? 4.799 -0.122 6.136 1.00 95.75 90 TYR A O 1
ATOM 708 N N . HIS A 1 91 ? 4.680 1.976 6.959 1.00 97.81 91 HIS A N 1
ATOM 709 C CA . HIS A 1 91 ? 3.948 1.636 8.173 1.00 97.81 91 HIS A CA 1
ATOM 710 C C . HIS A 1 91 ? 2.589 2.318 8.128 1.00 97.81 91 HIS A C 1
ATOM 712 O O . HIS A 1 91 ? 2.498 3.528 7.896 1.00 97.81 91 HIS A O 1
ATOM 718 N N . TYR A 1 92 ? 1.551 1.526 8.361 1.00 97.88 92 TYR A N 1
ATOM 719 C CA . TYR A 1 92 ? 0.168 1.974 8.379 1.00 97.88 92 TYR A CA 1
ATOM 720 C C . TYR A 1 92 ? -0.498 1.484 9.651 1.00 97.88 92 TYR A C 1
ATOM 722 O O . TYR A 1 92 ? -0.366 0.317 10.004 1.00 97.88 92 TYR A O 1
ATOM 730 N N . PHE A 1 93 ? -1.238 2.357 10.316 1.00 97.06 93 PHE A N 1
ATOM 731 C CA . PHE A 1 93 ? -2.103 1.987 11.424 1.00 97.06 93 PHE A CA 1
ATOM 732 C C . PHE A 1 93 ? -3.536 2.200 10.971 1.00 97.06 93 PHE A C 1
ATOM 734 O O . PHE A 1 93 ? -3.909 3.311 10.595 1.00 97.06 93 PHE A O 1
ATOM 741 N N . ILE A 1 94 ? -4.312 1.123 10.949 1.00 96.50 94 ILE A N 1
ATOM 742 C CA . ILE A 1 94 ? -5.686 1.125 10.459 1.00 96.50 94 ILE A CA 1
ATOM 743 C C . ILE A 1 94 ? -6.574 0.560 11.556 1.00 96.50 94 ILE A C 1
ATOM 745 O O . ILE A 1 94 ? -6.327 -0.542 12.042 1.00 96.50 94 ILE A O 1
ATOM 749 N N . GLY A 1 95 ? -7.601 1.302 11.953 1.00 94.06 95 GLY A N 1
ATOM 750 C CA . GLY A 1 95 ? -8.553 0.849 12.964 1.00 94.06 95 GLY A CA 1
ATOM 751 C C . GLY A 1 95 ? -9.988 1.213 12.635 1.00 94.06 95 GLY A C 1
ATOM 752 O O . GLY A 1 95 ? -10.229 2.029 11.750 1.00 94.06 95 GLY A O 1
ATOM 753 N N . SER A 1 96 ? -10.924 0.607 13.361 1.00 91.06 96 SER A N 1
ATOM 754 C CA . SER A 1 96 ? -12.353 0.929 13.315 1.00 91.06 96 SER A CA 1
ATOM 755 C C . SER A 1 96 ? -12.776 1.614 14.612 1.00 91.06 96 SER A C 1
ATOM 757 O O . SER A 1 96 ? -12.487 1.115 15.703 1.00 91.06 96 SER A O 1
ATOM 759 N N . ARG A 1 97 ? -13.460 2.760 14.488 1.00 85.25 97 ARG A N 1
ATOM 760 C CA . ARG A 1 97 ? -14.015 3.500 15.638 1.00 85.25 97 ARG A CA 1
ATOM 761 C C . ARG A 1 97 ? -15.085 2.687 16.362 1.00 85.25 97 ARG A C 1
ATOM 763 O O . ARG A 1 97 ? -15.106 2.695 17.590 1.00 85.25 97 ARG A O 1
ATOM 770 N N . GLU A 1 98 ? -15.911 1.981 15.595 1.00 86.50 98 GLU A N 1
ATOM 771 C CA . GLU A 1 98 ? -17.045 1.192 16.081 1.00 86.50 98 GLU A CA 1
ATOM 772 C C . GLU A 1 98 ? -16.580 -0.018 16.895 1.00 86.50 98 GLU A C 1
ATOM 774 O O . GLU A 1 98 ? -17.028 -0.238 18.017 1.00 86.50 98 GLU A O 1
ATOM 779 N N . THR A 1 99 ? -15.621 -0.786 16.367 1.00 89.62 99 THR A N 1
ATOM 780 C CA . THR A 1 99 ? -15.171 -2.026 17.022 1.00 89.62 99 THR A CA 1
ATOM 781 C C . THR A 1 99 ? -14.020 -1.815 17.999 1.00 89.62 99 THR A C 1
ATOM 783 O O . THR A 1 99 ? -13.596 -2.766 18.659 1.00 89.62 99 THR A O 1
ATOM 786 N N . LYS A 1 100 ? -13.448 -0.603 18.050 1.00 91.38 100 LYS A N 1
ATOM 787 C CA . LYS A 1 100 ? -12.249 -0.276 18.841 1.00 91.38 100 LYS A CA 1
ATOM 788 C C . LYS A 1 100 ? -11.091 -1.251 18.604 1.00 91.38 100 LYS A C 1
ATOM 790 O O . LYS A 1 100 ? -10.307 -1.550 19.501 1.00 91.38 100 LYS A O 1
ATOM 795 N N . THR A 1 101 ? -10.975 -1.753 17.376 1.00 93.06 101 THR A N 1
ATOM 796 C CA . THR A 1 101 ? -9.905 -2.663 16.944 1.00 93.06 101 THR A CA 1
ATOM 797 C C . THR A 1 101 ? -8.955 -1.934 16.008 1.00 93.06 101 THR A C 1
ATOM 799 O O . THR A 1 101 ? -9.391 -1.135 15.178 1.00 93.06 101 THR A O 1
ATOM 802 N N . ALA A 1 102 ? -7.659 -2.216 16.122 1.00 95.50 102 ALA A N 1
ATOM 803 C CA . ALA A 1 102 ? -6.629 -1.589 15.313 1.00 95.50 102 ALA A CA 1
ATOM 804 C C . ALA A 1 102 ? -5.547 -2.585 14.895 1.00 95.50 102 ALA A C 1
ATOM 806 O O . ALA A 1 102 ? -5.203 -3.511 15.633 1.00 95.50 102 ALA A O 1
ATOM 807 N N . PHE A 1 103 ? -4.981 -2.349 13.717 1.00 97.31 103 PHE A N 1
ATOM 808 C CA . PHE A 1 103 ? -3.879 -3.113 13.162 1.00 97.31 103 PHE A CA 1
ATOM 809 C C . PHE A 1 103 ? -2.746 -2.187 12.740 1.00 97.31 103 PHE A C 1
ATOM 811 O O . PHE A 1 103 ? -2.965 -1.178 12.068 1.00 97.31 103 PHE A O 1
ATOM 818 N N . HIS A 1 104 ? -1.526 -2.574 13.090 1.00 97.94 104 HIS A N 1
ATOM 819 C CA . HIS A 1 104 ? -0.309 -2.071 12.473 1.00 97.94 104 HIS A CA 1
ATOM 820 C C . HIS A 1 104 ? 0.055 -2.985 11.303 1.00 97.94 104 HIS A C 1
ATOM 822 O O . HIS A 1 104 ? 0.212 -4.194 11.471 1.00 97.94 104 HIS A O 1
ATOM 828 N N . VAL A 1 105 ? 0.177 -2.394 10.120 1.00 98.19 105 VAL A N 1
ATOM 829 C CA . VAL A 1 105 ? 0.635 -3.049 8.900 1.00 98.19 105 VAL A CA 1
ATOM 830 C C . VAL A 1 105 ? 2.008 -2.510 8.526 1.00 98.19 105 VAL A C 1
ATOM 832 O O . VAL A 1 105 ? 2.164 -1.314 8.264 1.00 98.19 105 VAL A O 1
ATOM 835 N N . THR A 1 106 ? 2.986 -3.404 8.434 1.00 97.94 106 THR A N 1
ATOM 836 C CA . THR A 1 106 ? 4.296 -3.118 7.844 1.00 97.94 106 THR A CA 1
ATOM 837 C C . THR A 1 106 ? 4.345 -3.697 6.439 1.00 97.94 106 THR A C 1
ATOM 839 O O . THR A 1 106 ? 4.219 -4.907 6.259 1.00 97.94 106 THR A O 1
ATOM 842 N N . TYR A 1 107 ? 4.562 -2.842 5.440 1.00 97.31 107 TYR A N 1
ATOM 843 C CA . TYR A 1 107 ? 4.759 -3.244 4.050 1.00 97.31 107 TYR A CA 1
ATOM 844 C C . TYR A 1 107 ? 6.235 -3.154 3.653 1.00 97.31 107 TYR A C 1
ATOM 846 O O . TYR A 1 107 ? 6.778 -2.069 3.422 1.00 97.31 107 TYR A O 1
ATOM 854 N N . LYS A 1 108 ? 6.872 -4.317 3.519 1.00 96.06 108 LYS A N 1
ATOM 855 C CA . LYS A 1 108 ? 8.289 -4.502 3.181 1.00 96.06 108 LYS A CA 1
ATOM 856 C C . LYS A 1 108 ? 8.466 -4.566 1.663 1.00 96.06 108 LYS A C 1
ATOM 858 O O . LYS A 1 108 ? 8.803 -5.603 1.097 1.00 96.06 108 LYS A O 1
ATOM 863 N N . LYS A 1 109 ? 8.245 -3.445 0.966 1.00 93.62 109 LYS A N 1
ATOM 864 C CA . LYS A 1 109 ? 8.286 -3.371 -0.514 1.00 93.62 109 LYS A CA 1
ATOM 865 C C . LYS A 1 109 ? 9.614 -3.871 -1.105 1.00 93.62 109 LYS A C 1
ATOM 867 O O . LYS A 1 109 ? 9.642 -4.359 -2.234 1.00 93.62 109 LYS A O 1
ATOM 872 N N . TYR A 1 110 ? 10.721 -3.765 -0.369 1.00 91.56 110 TYR A N 1
ATOM 873 C CA . TYR A 1 110 ? 12.018 -4.295 -0.803 1.00 91.56 110 TYR A CA 1
ATOM 874 C C . TYR A 1 110 ? 12.046 -5.826 -0.937 1.00 91.56 110 TYR A C 1
ATOM 876 O O . TYR A 1 110 ? 12.824 -6.316 -1.749 1.00 91.56 110 TYR A O 1
ATOM 884 N N . ASN A 1 111 ? 11.183 -6.580 -0.249 1.00 94.88 111 ASN A N 1
ATOM 885 C CA . ASN A 1 111 ? 11.130 -8.046 -0.348 1.00 94.88 111 ASN A CA 1
ATOM 886 C C . ASN A 1 111 ? 10.572 -8.559 -1.687 1.00 94.88 111 ASN A C 1
ATOM 888 O O . ASN A 1 111 ? 10.678 -9.749 -1.987 1.00 94.88 111 ASN A O 1
ATOM 892 N N . LEU A 1 112 ? 10.020 -7.680 -2.532 1.00 92.69 112 LEU A N 1
ATOM 893 C CA . LEU A 1 112 ? 9.572 -8.058 -3.875 1.00 92.69 112 LEU A CA 1
ATOM 894 C C . LEU A 1 112 ? 10.731 -8.556 -4.743 1.00 92.69 112 LEU A C 1
ATOM 896 O O . LEU A 1 112 ? 10.653 -9.648 -5.305 1.00 92.69 112 LEU A O 1
ATOM 900 N N . ILE A 1 113 ? 11.790 -7.747 -4.849 1.00 93.00 113 ILE A N 1
ATOM 901 C CA . ILE A 1 113 ? 12.923 -7.979 -5.764 1.00 93.00 113 ILE A CA 1
ATOM 902 C C . ILE A 1 113 ? 14.287 -7.559 -5.185 1.00 93.00 113 ILE A C 1
ATOM 904 O O . ILE A 1 113 ? 15.304 -7.651 -5.866 1.00 93.00 113 ILE A O 1
ATOM 908 N N . GLY A 1 114 ? 14.335 -7.081 -3.941 1.00 93.25 114 GLY A N 1
ATOM 909 C CA . GLY A 1 114 ? 15.536 -6.549 -3.299 1.00 93.25 114 GLY A CA 1
ATOM 910 C C . GLY A 1 114 ? 15.805 -5.072 -3.608 1.00 93.25 114 GLY A C 1
ATOM 911 O O . GLY A 1 114 ? 15.300 -4.495 -4.576 1.00 93.25 114 GLY A O 1
ATOM 912 N N . HIS A 1 115 ? 16.637 -4.435 -2.775 1.00 91.62 115 HIS A N 1
ATOM 913 C CA . HIS A 1 115 ? 16.945 -3.008 -2.908 1.00 91.62 115 HIS A CA 1
ATOM 914 C C . HIS A 1 115 ? 17.626 -2.676 -4.242 1.00 91.62 115 HIS A C 1
ATOM 916 O O . HIS A 1 115 ? 17.162 -1.784 -4.947 1.00 91.62 115 HIS A O 1
ATOM 922 N N . ALA A 1 116 ? 18.681 -3.407 -4.609 1.00 93.94 116 ALA A N 1
ATOM 923 C CA . ALA A 1 116 ? 19.480 -3.113 -5.799 1.00 93.94 116 ALA A CA 1
ATOM 924 C C . ALA A 1 116 ? 18.680 -3.241 -7.109 1.00 93.94 116 ALA A C 1
ATOM 926 O O . ALA A 1 116 ? 18.790 -2.393 -8.000 1.00 93.94 116 ALA A O 1
ATOM 927 N N . ALA A 1 117 ? 17.833 -4.268 -7.223 1.00 93.44 117 ALA A N 1
ATOM 928 C CA . ALA A 1 117 ? 16.977 -4.437 -8.393 1.00 93.44 117 ALA A CA 1
ATOM 929 C C . ALA A 1 117 ? 15.916 -3.331 -8.466 1.00 93.44 117 ALA A C 1
ATOM 931 O O . ALA A 1 117 ? 15.725 -2.735 -9.524 1.00 93.44 117 ALA A O 1
ATOM 932 N N . MET A 1 118 ? 15.291 -2.989 -7.333 1.00 92.62 118 MET A N 1
ATOM 933 C CA . MET A 1 118 ? 14.330 -1.886 -7.266 1.00 92.62 118 MET A CA 1
ATOM 934 C C . MET A 1 118 ? 14.981 -0.545 -7.630 1.00 92.62 118 MET A C 1
ATOM 936 O O . MET A 1 118 ? 14.372 0.250 -8.334 1.00 92.62 118 MET A O 1
ATOM 940 N N . ASP A 1 119 ? 16.221 -0.299 -7.193 1.00 93.12 119 ASP A N 1
ATOM 941 C CA . ASP A 1 119 ? 17.011 0.873 -7.591 1.00 93.12 119 ASP A CA 1
ATOM 942 C C . ASP A 1 119 ? 17.257 0.922 -9.095 1.00 93.12 119 ASP A C 1
ATOM 944 O O . ASP A 1 119 ? 17.124 1.977 -9.708 1.00 93.12 119 ASP A O 1
ATOM 948 N N . SER A 1 120 ? 17.587 -0.221 -9.690 1.00 93.81 120 SER A N 1
ATOM 949 C CA . SER A 1 120 ? 17.846 -0.319 -11.125 1.00 93.81 120 SER A CA 1
ATOM 950 C C . SER A 1 120 ? 16.592 -0.013 -11.946 1.00 93.81 120 SER A C 1
ATOM 952 O O . SER A 1 120 ? 16.670 0.731 -12.916 1.00 93.81 120 SER A O 1
ATOM 954 N N . LEU A 1 121 ? 15.428 -0.519 -11.529 1.00 93.31 121 LEU A N 1
ATOM 955 C CA . LEU A 1 121 ? 14.153 -0.213 -12.184 1.00 93.31 121 LEU A CA 1
ATOM 956 C C . LEU A 1 121 ? 13.758 1.260 -12.015 1.00 93.31 121 LEU A C 1
ATOM 958 O O . LEU A 1 121 ? 13.343 1.892 -12.979 1.00 93.31 121 LEU A O 1
ATOM 962 N N . TRP A 1 122 ? 13.956 1.830 -10.823 1.00 91.00 122 TRP A N 1
ATOM 963 C CA . TRP A 1 122 ? 13.647 3.241 -10.565 1.00 91.00 122 TRP A CA 1
ATOM 964 C C . TRP A 1 122 ? 14.506 4.205 -11.384 1.00 91.00 122 TRP A C 1
ATOM 966 O O . TRP A 1 122 ? 14.073 5.315 -11.676 1.00 91.00 122 TRP A O 1
ATOM 976 N N . LYS A 1 123 ? 15.738 3.814 -11.728 1.00 93.69 123 LYS A N 1
ATOM 977 C CA . LYS A 1 123 ? 16.593 4.608 -12.619 1.00 93.69 123 LYS A CA 1
ATOM 978 C C . LYS A 1 123 ? 16.013 4.684 -14.029 1.00 93.69 123 LYS A C 1
ATOM 980 O O . LYS A 1 123 ? 16.025 5.767 -14.596 1.00 93.69 123 LYS A O 1
ATOM 985 N N . ILE A 1 124 ? 15.480 3.573 -14.543 1.00 93.38 124 ILE A N 1
ATOM 986 C CA . ILE A 1 124 ? 14.828 3.524 -15.861 1.00 93.38 124 ILE A CA 1
ATOM 987 C C . ILE A 1 124 ? 13.610 4.453 -15.869 1.00 93.38 124 ILE A C 1
ATOM 989 O O . ILE A 1 124 ? 13.505 5.298 -16.746 1.00 93.38 124 ILE A O 1
ATOM 993 N N . GLU A 1 125 ? 12.741 4.342 -14.861 1.00 90.44 125 GLU A N 1
ATOM 994 C CA . GLU A 1 125 ? 11.551 5.195 -14.711 1.00 90.44 125 GLU A CA 1
ATOM 995 C C . GLU A 1 125 ? 11.919 6.681 -14.635 1.00 90.44 12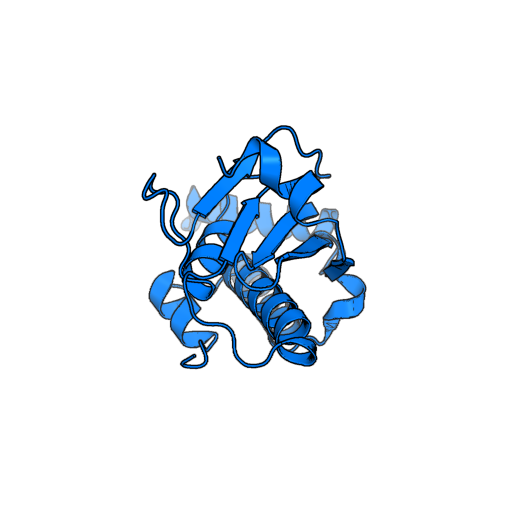5 GLU A C 1
ATOM 997 O O . GLU A 1 125 ? 11.441 7.476 -15.434 1.00 90.44 125 GLU A O 1
ATOM 1002 N N . LYS A 1 126 ? 12.862 7.050 -13.758 1.00 92.69 126 LYS A N 1
ATOM 1003 C CA . LYS A 1 126 ? 13.321 8.442 -13.639 1.00 92.69 126 LYS A CA 1
ATOM 1004 C C . LYS A 1 126 ? 13.921 8.983 -14.931 1.00 92.69 126 LYS A C 1
ATOM 1006 O O . LYS A 1 126 ? 13.736 10.153 -15.238 1.00 92.69 126 LYS A O 1
ATOM 1011 N N . GLN A 1 127 ? 14.693 8.168 -15.643 1.00 93.75 127 GLN A N 1
ATOM 1012 C CA . GLN A 1 127 ? 15.277 8.585 -16.910 1.00 93.75 127 GLN A CA 1
ATOM 1013 C C . GLN A 1 127 ? 14.190 8.767 -17.971 1.00 93.75 127 GLN A C 1
ATOM 1015 O O . GLN A 1 127 ? 14.236 9.745 -18.706 1.00 93.75 127 GLN A O 1
ATOM 1020 N N . PHE A 1 128 ? 13.195 7.878 -17.999 1.00 92.50 128 PHE A N 1
ATOM 1021 C CA . PHE A 1 128 ? 12.051 7.981 -18.897 1.00 92.50 128 PHE A CA 1
ATOM 1022 C C . PHE A 1 128 ? 11.227 9.247 -18.631 1.00 92.50 128 PHE A C 1
ATOM 1024 O O . PHE A 1 128 ? 10.844 9.918 -19.579 1.00 92.50 128 PHE A O 1
ATOM 1031 N N . ASP A 1 129 ? 11.015 9.619 -17.365 1.00 90.31 129 ASP A N 1
ATOM 1032 C CA . ASP A 1 129 ? 10.299 10.850 -16.997 1.00 90.31 129 ASP A CA 1
ATOM 1033 C C . ASP A 1 129 ? 11.046 12.130 -17.410 1.00 90.31 129 ASP A C 1
ATOM 1035 O O . ASP A 1 129 ? 10.423 13.155 -17.686 1.00 90.31 129 ASP A O 1
ATOM 1039 N N . ILE A 1 130 ? 12.384 12.090 -17.422 1.00 95.06 130 ILE A N 1
ATOM 1040 C CA . ILE A 1 130 ? 13.235 13.232 -17.785 1.00 95.06 130 ILE A CA 1
ATOM 1041 C C . ILE A 1 130 ? 13.372 13.350 -19.306 1.00 95.06 130 ILE A C 1
ATOM 1043 O O . ILE A 1 130 ? 13.189 14.431 -19.860 1.00 95.06 130 ILE A O 1
ATOM 1047 N N . ASP A 1 131 ? 13.730 12.251 -19.968 1.00 94.19 131 ASP A N 1
ATOM 1048 C CA . ASP A 1 131 ? 13.925 12.173 -21.413 1.00 94.19 131 ASP A CA 1
ATOM 1049 C C . ASP A 1 131 ? 13.559 10.765 -21.919 1.00 94.19 131 ASP A C 1
ATOM 1051 O O . ASP A 1 131 ? 14.414 9.865 -21.939 1.00 94.19 131 ASP A O 1
ATOM 1055 N N . PRO A 1 132 ? 12.306 10.566 -22.374 1.00 92.56 132 PRO A N 1
ATOM 1056 C CA . PRO A 1 132 ? 11.843 9.285 -22.897 1.00 92.56 132 PRO A CA 1
ATOM 1057 C C . PRO A 1 132 ? 12.680 8.759 -24.070 1.00 92.56 132 PRO A C 1
ATOM 1059 O O . PRO A 1 132 ? 12.819 7.546 -24.220 1.00 92.56 132 PRO A O 1
ATOM 1062 N N . ALA A 1 133 ? 13.249 9.648 -24.897 1.00 92.25 133 ALA A N 1
ATOM 1063 C CA . ALA A 1 133 ? 14.025 9.260 -26.075 1.00 92.25 133 ALA A CA 1
ATOM 1064 C C . ALA A 1 133 ? 15.404 8.690 -25.706 1.00 92.25 133 ALA A C 1
ATOM 1066 O O . ALA A 1 133 ? 15.998 7.954 -26.493 1.00 92.25 133 ALA A O 1
ATOM 1067 N N . SER A 1 134 ? 15.899 8.994 -24.501 1.00 91.50 134 SER A N 1
ATOM 1068 C CA . SER A 1 134 ? 17.185 8.500 -23.998 1.00 91.50 134 SER A CA 1
ATOM 1069 C C . SER A 1 134 ? 17.140 7.069 -23.450 1.00 91.50 134 SER A C 1
ATOM 1071 O O . SER A 1 134 ? 18.191 6.492 -23.163 1.00 91.50 134 SER A O 1
ATOM 1073 N N . VAL A 1 135 ? 15.950 6.487 -23.270 1.00 93.38 135 VAL A N 1
ATOM 1074 C CA . VAL A 1 135 ? 15.790 5.160 -22.665 1.00 93.38 135 VAL A CA 1
ATOM 1075 C C . VAL A 1 135 ? 15.711 4.087 -23.744 1.00 93.38 135 VAL A C 1
ATOM 1077 O O . VAL A 1 135 ? 14.855 4.121 -24.626 1.00 93.38 135 VAL A O 1
ATOM 1080 N N . HIS A 1 136 ? 16.576 3.078 -23.649 1.00 95.25 136 HIS A N 1
ATOM 1081 C CA . HIS A 1 136 ? 16.560 1.958 -24.583 1.00 95.25 136 HIS A CA 1
ATOM 1082 C C . HIS A 1 136 ? 15.265 1.138 -24.469 1.00 95.25 136 HIS A C 1
ATOM 1084 O O . HIS A 1 136 ? 14.809 0.792 -23.378 1.00 95.25 136 HIS A O 1
ATOM 1090 N N . GLU A 1 137 ? 14.713 0.722 -25.613 1.00 94.75 137 GLU A N 1
ATOM 1091 C CA . GLU A 1 137 ? 13.490 -0.093 -25.675 1.00 94.75 137 GLU A CA 1
ATOM 1092 C C . GLU A 1 137 ? 13.603 -1.394 -24.854 1.00 94.75 137 GLU A C 1
ATOM 1094 O O . GLU A 1 137 ? 12.636 -1.855 -24.242 1.00 94.75 137 GLU A O 1
ATOM 1099 N N . SER A 1 138 ? 14.800 -1.986 -24.793 1.00 95.44 138 SER A N 1
ATOM 1100 C CA . SER A 1 138 ? 15.080 -3.170 -23.975 1.00 95.44 138 SER A CA 1
ATOM 1101 C C . SER A 1 138 ? 14.872 -2.924 -22.480 1.00 95.44 138 SER A C 1
ATOM 1103 O O . SER A 1 138 ? 14.361 -3.806 -21.784 1.00 95.44 138 SER A O 1
ATOM 1105 N N . ASP A 1 139 ? 15.224 -1.736 -21.987 1.00 94.75 139 ASP A N 1
ATOM 1106 C CA . ASP A 1 139 ? 15.057 -1.361 -20.583 1.00 94.75 139 ASP A CA 1
ATOM 1107 C C . ASP A 1 139 ? 13.591 -1.101 -20.252 1.00 94.75 139 ASP A C 1
ATOM 1109 O O . ASP A 1 139 ? 13.105 -1.586 -19.230 1.00 94.75 139 ASP A O 1
ATOM 1113 N N . ILE A 1 140 ? 12.852 -0.457 -21.159 1.00 93.19 140 ILE A N 1
ATOM 1114 C CA . ILE A 1 140 ? 11.398 -0.278 -21.036 1.00 93.19 140 ILE A CA 1
ATOM 1115 C C . ILE A 1 140 ? 10.703 -1.644 -20.962 1.00 93.19 140 ILE A C 1
ATOM 1117 O O . ILE A 1 140 ? 9.906 -1.893 -20.055 1.00 93.19 140 ILE A O 1
ATOM 1121 N N . LYS A 1 141 ? 11.046 -2.581 -21.859 1.00 94.69 141 LYS A N 1
ATOM 1122 C CA . LYS A 1 141 ? 10.491 -3.949 -21.845 1.00 94.69 141 LYS A CA 1
ATOM 1123 C C . LYS A 1 141 ? 10.823 -4.690 -20.552 1.00 94.69 141 LYS A C 1
ATOM 1125 O O . LYS A 1 141 ? 9.964 -5.380 -19.997 1.00 94.69 141 LYS A O 1
ATOM 1130 N N . LYS A 1 142 ? 12.059 -4.566 -20.065 1.00 93.25 142 LYS A N 1
ATOM 1131 C CA . LYS A 1 142 ? 12.497 -5.163 -18.797 1.00 93.25 142 LYS A CA 1
ATOM 1132 C C . LYS A 1 142 ? 11.726 -4.580 -17.612 1.00 93.25 142 LYS A C 1
ATOM 1134 O O . LYS A 1 142 ? 11.258 -5.345 -16.769 1.00 93.25 142 LYS A O 1
ATOM 1139 N N . TYR A 1 143 ? 11.569 -3.259 -17.569 1.00 94.25 143 TYR A N 1
ATOM 1140 C CA . TYR A 1 143 ? 10.803 -2.557 -16.544 1.00 94.25 143 TYR A CA 1
ATOM 1141 C C . TYR A 1 143 ? 9.336 -2.991 -16.550 1.00 94.25 143 TYR A C 1
ATOM 1143 O O . TYR A 1 143 ? 8.831 -3.431 -15.517 1.00 94.25 143 TYR A O 1
ATOM 1151 N N . GLY A 1 144 ? 8.682 -2.974 -17.716 1.00 94.00 144 GLY A N 1
ATOM 1152 C CA . GLY A 1 144 ? 7.281 -3.370 -17.867 1.00 94.00 144 GLY A CA 1
ATOM 1153 C C . GLY A 1 144 ? 7.019 -4.798 -17.387 1.00 94.00 144 GLY A C 1
ATOM 1154 O O . GLY A 1 144 ? 6.150 -5.014 -16.545 1.00 94.00 144 GLY A O 1
ATOM 1155 N N . LYS A 1 145 ? 7.838 -5.768 -17.823 1.00 95.38 145 LYS A N 1
ATOM 1156 C CA . LYS A 1 145 ? 7.728 -7.169 -17.370 1.00 95.38 145 LYS A CA 1
ATOM 1157 C C . LYS A 1 145 ? 7.913 -7.314 -15.859 1.00 95.38 145 LYS A C 1
ATOM 1159 O O . LYS A 1 145 ? 7.217 -8.104 -15.223 1.00 95.38 145 LYS A O 1
ATOM 1164 N N . ALA A 1 146 ? 8.857 -6.574 -15.276 1.00 95.06 146 ALA A N 1
ATOM 1165 C CA . ALA A 1 146 ? 9.089 -6.607 -13.838 1.00 95.06 146 ALA A CA 1
ATOM 1166 C C . ALA A 1 146 ? 7.910 -6.004 -13.057 1.00 95.06 146 ALA A C 1
ATOM 1168 O O . ALA A 1 146 ? 7.473 -6.600 -12.072 1.00 95.06 146 ALA A O 1
ATOM 1169 N N . MET A 1 147 ? 7.370 -4.864 -13.503 1.00 94.81 147 MET A N 1
ATOM 1170 C CA . MET A 1 147 ? 6.215 -4.221 -12.869 1.00 94.81 147 MET A CA 1
ATOM 1171 C C . MET A 1 147 ? 4.957 -5.074 -12.964 1.00 94.81 147 MET A C 1
ATOM 1173 O O . MET A 1 147 ? 4.300 -5.273 -11.945 1.00 94.81 147 MET A O 1
ATOM 1177 N N . GLU A 1 148 ? 4.658 -5.639 -14.136 1.00 95.25 148 GLU A N 1
ATOM 1178 C CA . GLU A 1 148 ? 3.503 -6.523 -14.319 1.00 95.25 148 GLU A CA 1
ATOM 1179 C C . GLU A 1 148 ? 3.575 -7.722 -13.367 1.00 95.25 148 GLU A C 1
ATOM 1181 O O . GLU A 1 148 ? 2.614 -8.021 -12.653 1.00 95.25 148 GLU A O 1
ATOM 1186 N N . LYS A 1 149 ? 4.742 -8.377 -13.300 1.00 95.88 149 LYS A N 1
ATOM 1187 C CA . LYS A 1 149 ? 4.964 -9.500 -12.388 1.00 95.88 149 LYS A CA 1
ATOM 1188 C C . LYS A 1 149 ? 4.753 -9.087 -10.931 1.00 95.88 149 LYS A C 1
ATOM 1190 O O . LYS A 1 149 ? 4.019 -9.765 -10.219 1.00 95.88 149 LYS A O 1
ATOM 1195 N N . MET A 1 150 ? 5.371 -7.991 -10.485 1.00 96.12 150 MET A N 1
ATOM 1196 C CA . MET A 1 150 ? 5.262 -7.543 -9.092 1.00 96.12 150 MET A CA 1
ATOM 1197 C C . MET A 1 150 ? 3.833 -7.142 -8.723 1.00 96.12 150 MET A C 1
ATOM 1199 O O . MET A 1 150 ? 3.351 -7.542 -7.669 1.00 96.12 150 MET A O 1
ATOM 1203 N N . VAL A 1 151 ? 3.137 -6.398 -9.588 1.00 96.50 151 VAL A N 1
ATOM 1204 C CA . VAL A 1 151 ? 1.728 -6.034 -9.379 1.00 96.50 151 VAL A CA 1
ATOM 1205 C C . VAL A 1 151 ? 0.882 -7.293 -9.227 1.00 96.50 151 VAL A C 1
ATOM 1207 O O . VAL A 1 151 ? 0.163 -7.421 -8.239 1.00 96.50 151 VAL A O 1
ATOM 1210 N N . ARG A 1 152 ? 1.026 -8.256 -10.147 1.00 96.00 152 ARG A N 1
ATOM 1211 C CA . ARG A 1 152 ? 0.292 -9.526 -10.111 1.00 96.00 152 ARG A CA 1
ATOM 1212 C C . ARG A 1 152 ? 0.551 -10.304 -8.820 1.00 96.00 152 ARG A C 1
ATOM 1214 O O . ARG A 1 152 ? -0.387 -10.795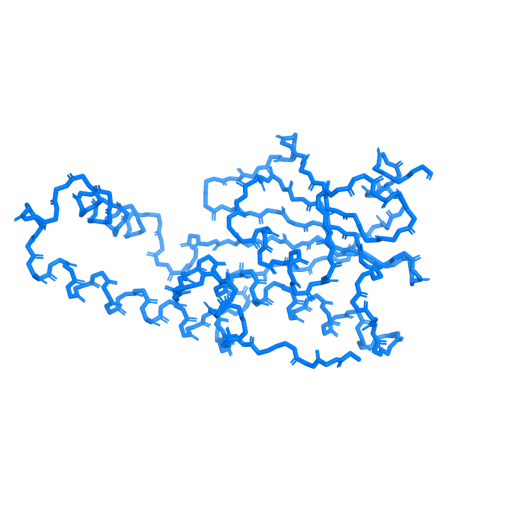 -8.198 1.00 96.00 152 ARG A O 1
ATOM 1221 N N . GLU A 1 153 ? 1.809 -10.417 -8.403 1.00 95.81 153 GLU A N 1
ATOM 1222 C CA . GLU A 1 153 ? 2.180 -11.125 -7.172 1.00 95.81 153 GLU A CA 1
ATOM 1223 C C . GLU A 1 153 ? 1.588 -10.473 -5.914 1.00 95.81 153 GLU A C 1
ATOM 1225 O O . GLU A 1 153 ? 1.181 -11.191 -5.003 1.00 95.81 153 GLU A O 1
ATOM 1230 N N . VAL A 1 154 ? 1.494 -9.139 -5.882 1.00 96.88 154 VAL A N 1
ATOM 1231 C CA . VAL A 1 154 ? 0.885 -8.399 -4.768 1.00 96.88 154 VAL A CA 1
ATOM 1232 C C . VAL A 1 154 ? -0.634 -8.576 -4.742 1.00 96.88 154 VAL A C 1
ATOM 1234 O O . VAL A 1 154 ? -1.179 -8.941 -3.705 1.00 96.88 154 VAL A O 1
ATOM 1237 N N . ILE A 1 155 ? -1.332 -8.352 -5.861 1.00 95.50 155 ILE A N 1
ATOM 1238 C CA . ILE A 1 155 ? -2.808 -8.399 -5.877 1.00 95.50 155 ILE A CA 1
ATOM 1239 C C . ILE A 1 155 ? -3.355 -9.810 -5.633 1.00 95.50 155 ILE A C 1
ATOM 1241 O O . ILE A 1 155 ? -4.421 -9.959 -5.048 1.00 95.50 155 ILE A O 1
ATOM 1245 N N . THR A 1 156 ? -2.622 -10.848 -6.051 1.00 94.62 156 THR A N 1
ATOM 1246 C CA . THR A 1 156 ? -3.030 -12.252 -5.860 1.00 94.62 156 THR A CA 1
ATOM 1247 C C . THR A 1 156 ? -2.688 -12.804 -4.477 1.00 94.62 156 THR A C 1
ATOM 1249 O O . THR A 1 156 ? -3.010 -13.952 -4.186 1.00 94.62 156 THR A O 1
ATOM 1252 N N . GLY A 1 157 ? -2.009 -12.025 -3.630 1.00 93.00 157 GLY A N 1
ATOM 1253 C CA . GLY A 1 157 ? -1.599 -12.451 -2.292 1.00 93.00 157 GLY A CA 1
ATOM 1254 C C . GLY A 1 157 ? -0.512 -13.529 -2.263 1.00 93.00 157 GLY A C 1
ATOM 1255 O O . GLY A 1 157 ? -0.175 -14.040 -1.198 1.00 93.00 157 GLY A O 1
ATOM 1256 N N . LYS A 1 158 ? 0.094 -13.865 -3.412 1.00 93.25 158 LYS A N 1
ATOM 1257 C CA . LYS A 1 158 ? 1.117 -14.921 -3.528 1.00 93.25 158 LYS A CA 1
ATOM 1258 C C . LYS A 1 158 ? 2.320 -14.699 -2.601 1.00 93.25 158 LYS A C 1
ATOM 1260 O O . LYS A 1 158 ? 3.035 -15.643 -2.281 1.00 93.25 158 LYS A O 1
ATOM 1265 N N . ARG A 1 159 ? 2.577 -13.447 -2.223 1.00 91.38 159 ARG A N 1
ATOM 1266 C CA . ARG A 1 159 ? 3.742 -13.022 -1.439 1.00 91.38 159 ARG A CA 1
ATOM 1267 C C . ARG A 1 159 ? 3.355 -12.402 -0.095 1.00 91.38 159 ARG A C 1
ATOM 1269 O O . ARG A 1 159 ? 4.176 -11.705 0.491 1.00 91.38 159 ARG A O 1
ATOM 1276 N N . ASP A 1 160 ? 2.130 -12.609 0.394 1.00 94.81 160 ASP A N 1
ATOM 1277 C CA . ASP A 1 160 ? 1.653 -11.880 1.574 1.00 94.81 160 ASP A CA 1
ATOM 1278 C C . ASP A 1 160 ? 2.552 -12.045 2.798 1.00 94.81 160 ASP A C 1
ATOM 1280 O O . ASP A 1 160 ? 2.917 -11.047 3.411 1.00 94.81 160 ASP A O 1
ATOM 1284 N N . SER A 1 161 ? 2.969 -13.279 3.097 1.00 93.38 161 SER A N 1
ATOM 1285 C CA . SER A 1 161 ? 3.854 -13.600 4.227 1.00 93.38 161 SER A CA 1
ATOM 1286 C C . SER A 1 161 ? 5.203 -12.885 4.174 1.00 93.38 161 SER A C 1
ATOM 1288 O O . SER A 1 161 ? 5.821 -12.650 5.209 1.00 93.38 161 SER A O 1
ATOM 1290 N N . ASP A 1 162 ? 5.670 -12.551 2.972 1.00 93.75 162 ASP A N 1
ATOM 1291 C CA . ASP A 1 162 ? 6.978 -11.938 2.758 1.00 93.75 162 ASP A CA 1
ATOM 1292 C C . ASP A 1 162 ? 6.887 -10.410 2.754 1.00 93.75 162 ASP A C 1
ATOM 1294 O O . ASP A 1 162 ? 7.854 -9.716 3.080 1.00 93.75 162 ASP A O 1
ATOM 1298 N N . LEU A 1 163 ? 5.749 -9.877 2.307 1.00 96.31 163 LEU A N 1
ATOM 1299 C CA . LEU A 1 163 ? 5.569 -8.456 2.031 1.00 96.31 163 LEU A CA 1
ATOM 1300 C C . LEU A 1 163 ? 4.850 -7.725 3.154 1.00 96.31 163 LEU A C 1
ATOM 1302 O O . LEU A 1 163 ? 5.155 -6.554 3.381 1.00 96.31 163 LEU A O 1
ATOM 1306 N N . PHE A 1 164 ? 3.914 -8.384 3.832 1.00 97.75 164 PHE A N 1
ATOM 1307 C CA . PHE A 1 164 ? 3.041 -7.758 4.811 1.00 97.75 164 PHE A CA 1
ATOM 1308 C C . PHE A 1 164 ? 3.17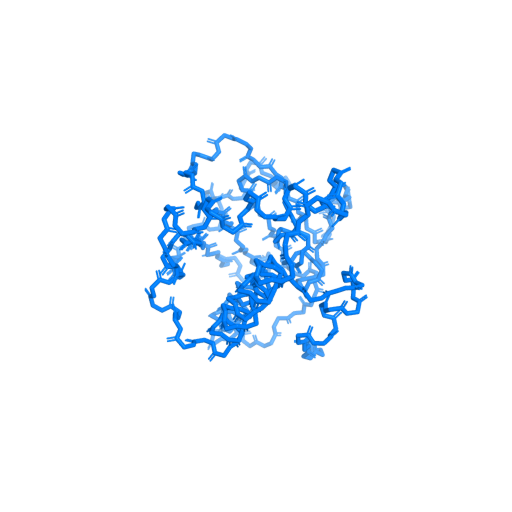3 -8.440 6.162 1.00 97.75 164 PHE A C 1
ATOM 1310 O O . PHE A 1 164 ? 3.034 -9.650 6.306 1.00 97.75 164 PHE A O 1
ATOM 1317 N N . GLU A 1 165 ? 3.393 -7.625 7.180 1.00 97.38 165 GLU A N 1
ATOM 1318 C CA . GLU A 1 165 ? 3.284 -8.032 8.569 1.00 97.38 165 GLU A CA 1
ATOM 1319 C C . GLU A 1 165 ? 2.111 -7.272 9.177 1.00 97.38 165 GLU A C 1
ATOM 1321 O O . GLU A 1 165 ? 2.076 -6.045 9.102 1.00 97.38 165 GLU A O 1
ATOM 1326 N N . ILE A 1 166 ? 1.141 -7.997 9.733 1.00 96.88 166 ILE A N 1
ATOM 1327 C CA . ILE A 1 166 ? -0.075 -7.425 10.316 1.00 96.88 166 ILE A CA 1
ATOM 1328 C C . ILE A 1 166 ? -0.118 -7.816 11.784 1.00 96.88 166 ILE A C 1
ATOM 1330 O O . ILE A 1 166 ? -0.145 -9.000 12.121 1.00 96.88 166 ILE A O 1
ATOM 1334 N N . LYS A 1 167 ? -0.121 -6.815 12.660 1.00 97.00 167 LYS A N 1
ATOM 1335 C CA . LYS A 1 167 ? -0.146 -6.993 14.112 1.00 97.00 167 LYS A CA 1
ATOM 1336 C C . LYS A 1 167 ? -1.322 -6.242 14.705 1.00 97.00 167 LYS A C 1
ATOM 1338 O O . LYS A 1 167 ? -1.527 -5.075 14.386 1.00 97.00 167 LYS A O 1
ATOM 1343 N N . GLY A 1 168 ? -2.080 -6.901 15.578 1.00 96.06 168 GLY A N 1
ATOM 1344 C CA . GLY A 1 168 ? -3.071 -6.214 16.403 1.00 96.06 168 GLY A CA 1
ATOM 1345 C C . GLY A 1 168 ? -2.376 -5.226 17.340 1.00 96.06 168 GLY A C 1
ATOM 1346 O O . GLY A 1 168 ? -1.328 -5.543 17.904 1.00 96.06 168 GLY A O 1
ATOM 1347 N N . VAL A 1 169 ? -2.946 -4.035 17.486 1.00 96.81 169 VAL A N 1
ATOM 1348 C CA . VAL A 1 169 ? -2.452 -2.986 18.389 1.00 96.81 169 VAL A CA 1
ATOM 1349 C C . VAL A 1 169 ? -3.611 -2.384 19.180 1.00 96.81 169 VAL A C 1
ATOM 1351 O O . VAL A 1 169 ? -4.774 -2.514 18.798 1.00 96.81 169 VAL A O 1
ATOM 1354 N N . SER A 1 170 ? -3.299 -1.724 20.294 1.00 95.69 170 SER A N 1
ATOM 1355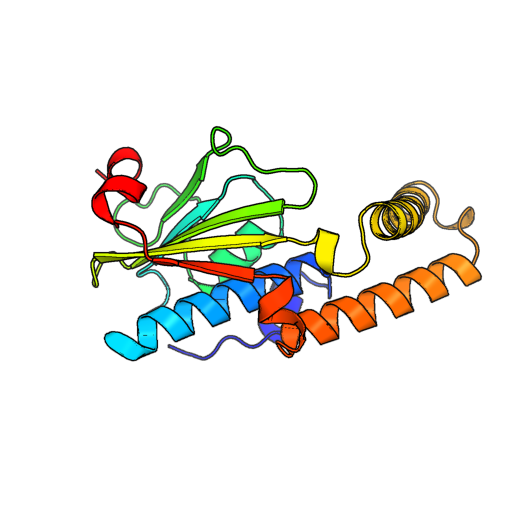 C CA . SER A 1 170 ? -4.294 -1.009 21.098 1.00 95.69 170 SER A CA 1
ATOM 1356 C C . SER A 1 170 ? -4.852 0.178 20.314 1.00 95.69 170 SER A C 1
ATOM 1358 O O . SER A 1 170 ? -4.096 1.057 19.892 1.00 95.69 170 SER A O 1
ATOM 1360 N N . TYR A 1 171 ? -6.172 0.206 20.107 1.00 94.12 171 TYR A N 1
ATOM 1361 C CA . TYR A 1 171 ? -6.839 1.297 19.395 1.00 94.12 171 TYR A CA 1
ATOM 1362 C C . TYR A 1 171 ? -6.647 2.634 20.120 1.00 94.12 171 TYR A C 1
ATOM 1364 O O . TYR A 1 171 ? -6.248 3.618 19.500 1.00 94.12 171 TYR A O 1
ATOM 1372 N N . GLU A 1 172 ? -6.888 2.659 21.432 1.00 93.44 172 GLU A N 1
ATOM 1373 C CA . GLU A 1 172 ? -6.814 3.883 22.236 1.00 93.44 172 GLU A CA 1
ATOM 1374 C C . GLU A 1 172 ? -5.378 4.423 22.300 1.00 93.44 172 GLU A C 1
ATOM 1376 O O . GLU A 1 172 ? -5.151 5.602 22.029 1.00 93.44 172 GLU A O 1
ATOM 1381 N N . ASP A 1 173 ? -4.380 3.565 22.527 1.00 92.94 173 ASP A N 1
ATOM 1382 C CA . ASP A 1 173 ? -2.979 4.014 22.583 1.00 92.94 173 ASP A CA 1
ATOM 1383 C C . ASP A 1 173 ? -2.491 4.530 21.223 1.00 92.94 173 ASP A C 1
ATOM 1385 O O . ASP A 1 173 ? -1.722 5.488 21.145 1.00 92.94 173 ASP A O 1
ATOM 1389 N N . THR A 1 174 ? -2.965 3.919 20.132 1.00 93.19 174 THR A N 1
ATOM 1390 C CA . THR A 1 174 ? -2.559 4.287 18.770 1.00 93.19 174 THR A CA 1
ATOM 1391 C C . THR A 1 174 ? -3.221 5.586 18.309 1.00 93.19 174 THR A C 1
ATOM 1393 O O . THR A 1 174 ? -2.569 6.422 17.678 1.00 93.19 174 THR A O 1
ATOM 1396 N N . PHE A 1 175 ? -4.516 5.765 18.598 1.00 91.19 175 PHE A N 1
ATOM 1397 C CA . PHE A 1 175 ? -5.324 6.823 17.989 1.00 91.19 175 PHE A CA 1
ATOM 1398 C C . PHE A 1 175 ? -5.718 7.978 18.918 1.00 91.19 175 PHE A C 1
ATOM 1400 O O . PHE A 1 175 ? -6.166 9.006 18.408 1.00 91.19 175 PHE A O 1
ATOM 1407 N N . SER A 1 176 ? -5.494 7.885 20.233 1.00 88.56 176 SER A N 1
ATOM 1408 C CA . SER A 1 176 ? -5.842 8.941 21.209 1.00 88.56 176 SER A CA 1
ATOM 1409 C C . SER A 1 176 ? -5.244 10.315 20.890 1.00 88.56 176 SER A C 1
ATOM 1411 O O . SER A 1 176 ? -5.877 11.343 21.113 1.00 88.56 176 SER A O 1
ATOM 1413 N N . LYS A 1 177 ? -4.038 10.367 20.309 1.00 86.50 177 LYS A N 1
ATOM 1414 C CA . LYS A 1 177 ? -3.412 11.640 19.904 1.00 86.50 177 LYS A CA 1
ATOM 1415 C C . LYS A 1 177 ? -4.018 12.257 18.637 1.00 86.50 177 LYS A C 1
ATOM 1417 O O . LYS A 1 177 ? -3.771 13.427 18.350 1.00 86.50 177 LYS A O 1
ATOM 1422 N N . PHE A 1 178 ? -4.783 11.481 17.874 1.00 83.94 178 PHE A N 1
ATOM 1423 C CA . PHE A 1 178 ? -5.352 11.885 16.588 1.00 83.94 178 PHE A CA 1
ATOM 1424 C C . PHE A 1 178 ? -6.860 12.146 16.657 1.00 83.94 178 PHE A C 1
ATOM 1426 O O . PHE A 1 178 ? -7.379 12.966 15.900 1.00 83.94 178 PHE A O 1
ATOM 1433 N N . ILE A 1 179 ? -7.561 11.461 17.559 1.00 79.06 179 ILE A N 1
ATOM 1434 C CA . ILE A 1 179 ? -9.014 11.517 17.710 1.00 79.06 179 ILE A CA 1
ATOM 1435 C C . ILE A 1 179 ? -9.304 12.097 19.093 1.00 79.06 179 ILE A C 1
ATOM 1437 O O . ILE A 1 179 ? -8.927 11.503 20.097 1.00 79.06 179 ILE A O 1
ATOM 1441 N N . LYS A 1 180 ? -9.929 13.277 19.120 1.00 66.44 180 LYS A N 1
ATOM 1442 C CA . LYS A 1 180 ? -10.424 13.931 20.337 1.00 66.44 180 LYS A CA 1
ATOM 1443 C C . LYS A 1 180 ? -11.916 13.710 20.479 1.00 66.44 180 LYS A C 1
ATOM 1445 O O . LYS A 1 180 ? -12.585 13.750 19.421 1.00 66.44 180 LYS A O 1
#

Secondary structure (DSSP, 8-state):
-PPPPHHHHHHHHTS--HHHHHHHHHHHHHHHHHHHHH--PPTTSEEEEESS--HHHHHHHHHHT-BSS--TTS-EEEE-TTS---TTEEEEEEEETTTTEEEEEEEEGGGGT-HHHHHHHHHHHHHHHH-GGGS-HHHHHHHHHHHHHHHHHHHTTTTHHHHEEEEEEEHHHHHTTT--

Radius of gyration: 17.14 Å; chains: 1; bounding box: 39×33×49 Å